Protein 2WVI (pdb70)

B-factor: mean 37.09, std 14.45, range [13.91, 78.43]

Foldseek 3Di:
DPCVVVVLPPPPPDDDCLLVSLLVVLVVQCVVPVPHCNLVSLVVSCVVCPPVPVCLQPVSNVVSLLVNLVVDPCNLVSLVVSVVSSRNLLALVSLLSNLVVCVVVVNLVVSLVSLVSNQVSCRPPNVVSVVSSVVSVVVVVVVVVVVVVVVVVVVVVVPD

Radius of gyration: 20.35 Å; Cα contacts (8 Å, |Δi|>4): 127; chains: 1; bounding box: 57×59×37 Å

InterPro domains:
  IPR011009 Protein kinase-like domain superfamily [SSF56112] (791-984)
  IPR013212 Mad3/Bub1 homology region 1 [PF08311] (57-179)
  IPR013212 Mad3/Bub1 homology region 1 [PS51489] (62-226)
  IPR013212 Mad3/Bub1 homology region 1 [SM00777] (55-179)
  IPR015661 Mitotic spindle checkpoint protein Bub1/Mad3 [PTHR14030] (21-1036)

Organism: Homo sapiens (NCBI:txid9606)

Structure (mmCIF, N/CA/C/O backbone):
data_2WVI
#
_entry.id   2WVI
#
_cell.length_a   62.796
_cell.length_b   62.796
_cell.length_c   90.450
_cell.angle_alpha   90.00
_cell.angle_beta   90.00
_cell.angle_gamma   120.00
#
_symmetry.space_group_name_H-M   'P 32 2 1'
#
loop_
_entity.id
_entity.type
_entity.pdbx_description
1 polymer 'MITOTIC CHECKPOINT SERINE/THREONINE-PROTEIN KINASE BUB1 BETA'
2 non-polymer 'PRASEODYMIUM ION'
3 non-polymer 'ACETATE ION'
4 non-polymer 1,2-ETHANEDIOL
5 water water
#
loop_
_atom_site.group_PDB
_atom_site.id
_atom_site.type_symbol
_atom_site.label_atom_id
_atom_site.label_alt_id
_atom_site.label_comp_id
_atom_site.label_asym_id
_atom_site.label_entity_id
_atom_site.label_seq_id
_atom_site.pdbx_PDB_ins_code
_atom_site.Cartn_x
_atom_site.Cartn_y
_atom_site.Cartn_z
_atom_site.occupancy
_atom_site.B_iso_or_equiv
_atom_site.auth_seq_id
_atom_site.auth_comp_id
_atom_site.auth_asym_id
_atom_site.auth_atom_id
_atom_site.pdbx_PDB_model_num
ATOM 1 N N . GLN A 1 1 ? 66.065 2.896 81.279 1.00 76.86 57 GLN A N 1
ATOM 2 C CA . GLN A 1 1 ? 65.155 4.067 81.452 1.00 77.08 57 GLN A CA 1
ATOM 3 C C . GLN A 1 1 ? 64.866 4.410 82.916 1.00 77.01 57 GLN A C 1
ATOM 4 O O . GLN A 1 1 ? 65.772 4.684 83.710 1.00 76.98 57 GLN A O 1
ATOM 10 N N . GLN A 1 2 ? 63.575 4.441 83.230 1.00 77.02 58 GLN A N 1
ATOM 11 C CA .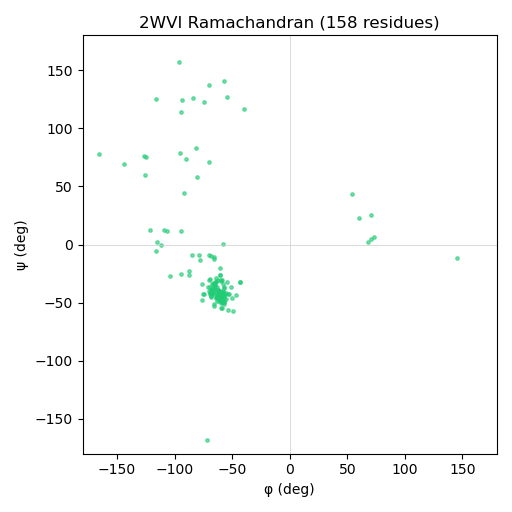 GLN A 1 2 ? 63.075 4.485 84.591 1.00 76.75 58 GLN A CA 1
ATOM 12 C C . GLN A 1 2 ? 61.795 3.642 84.571 1.00 76.37 58 GLN A C 1
ATOM 13 O O . GLN A 1 2 ? 60.662 4.140 84.660 1.00 76.08 58 GLN A O 1
ATOM 19 N N . LYS A 1 3 ? 61.987 2.341 84.404 1.00 75.60 59 LYS A N 1
ATOM 20 C CA . LYS A 1 3 ? 60.899 1.429 84.633 1.00 74.84 59 LYS A CA 1
ATOM 21 C C . LYS A 1 3 ? 60.805 1.203 86.141 1.00 74.24 59 LYS A C 1
ATOM 22 O O . LYS A 1 3 ? 60.934 0.083 86.633 1.00 74.30 59 LYS A O 1
ATOM 28 N N . ARG A 1 4 ? 60.622 2.311 86.868 1.00 73.15 60 ARG A N 1
ATOM 29 C CA . ARG A 1 4 ? 60.150 2.290 88.248 1.00 71.72 60 ARG A CA 1
ATOM 30 C C . ARG A 1 4 ? 58.779 1.639 88.187 1.00 70.61 60 ARG A C 1
ATOM 31 O O . ARG A 1 4 ? 58.260 1.156 89.190 1.00 70.54 60 ARG A O 1
ATOM 39 N N . ALA A 1 5 ? 58.198 1.653 86.988 1.00 69.18 61 ALA A N 1
ATOM 40 C CA . ALA A 1 5 ? 57.025 0.865 86.673 1.00 68.20 61 ALA A CA 1
ATOM 41 C C . ALA A 1 5 ? 57.233 -0.566 87.172 1.00 67.47 61 ALA A C 1
ATOM 42 O O . ALA A 1 5 ? 56.333 -1.135 87.768 1.00 67.12 61 ALA A O 1
ATOM 44 N N . PHE A 1 6 ? 58.432 -1.122 86.952 1.00 66.84 62 PHE A N 1
ATOM 45 C CA . PHE A 1 6 ? 58.817 -2.449 87.484 1.00 65.96 62 PHE A CA 1
ATOM 46 C C . PHE A 1 6 ? 58.784 -2.490 89.020 1.00 64.69 62 PHE A C 1
ATOM 47 O O . PHE A 1 6 ? 58.244 -3.429 89.596 1.00 64.33 62 PHE A O 1
ATOM 55 N N . GLU A 1 7 ? 59.382 -1.490 89.670 1.00 63.46 63 GLU A N 1
ATOM 56 C CA . GLU A 1 7 ? 59.421 -1.432 91.138 1.00 62.84 63 GLU A CA 1
ATOM 57 C C . GLU A 1 7 ? 58.022 -1.500 91.741 1.00 61.23 63 GLU A C 1
ATOM 58 O O . GLU A 1 7 ? 57.809 -2.193 92.729 1.00 61.36 63 GLU A O 1
ATOM 64 N N . TYR A 1 8 ? 57.072 -0.786 91.141 1.00 59.44 64 TYR A N 1
ATOM 65 C CA . TYR A 1 8 ? 55.695 -0.768 91.628 1.00 57.76 64 TYR A CA 1
ATOM 66 C C . TYR A 1 8 ? 55.002 -2.059 91.279 1.00 56.60 64 TYR A C 1
ATOM 67 O O . TYR A 1 8 ? 54.269 -2.636 92.089 1.00 56.80 64 TYR A O 1
ATOM 76 N N . GLU A 1 9 ? 55.239 -2.506 90.055 1.00 54.93 65 GLU A N 1
ATOM 77 C CA . GLU A 1 9 ? 54.583 -3.677 89.515 1.00 53.53 65 GLU A CA 1
ATOM 78 C C . GLU A 1 9 ? 54.859 -4.958 90.301 1.00 52.88 65 GLU A C 1
ATOM 79 O O . GLU A 1 9 ? 54.062 -5.887 90.269 1.00 52.89 65 GLU A O 1
ATOM 85 N N . ILE A 1 10 ? 55.990 -5.015 90.993 1.00 52.71 66 ILE A N 1
ATOM 86 C CA . ILE A 1 10 ? 56.380 -6.246 91.705 1.00 52.22 66 ILE A CA 1
ATOM 87 C C . ILE A 1 10 ? 55.463 -6.514 92.920 1.00 51.86 66 ILE A C 1
ATOM 88 O O . ILE A 1 10 ? 55.878 -6.371 94.077 1.00 50.66 66 ILE A O 1
ATOM 93 N N . ARG A 1 11 ? 54.207 -6.905 92.638 1.00 51.55 67 ARG A N 1
ATOM 94 C CA . ARG A 1 11 ? 53.251 -7.103 93.738 1.00 50.48 67 ARG A CA 1
ATOM 95 C C . ARG A 1 11 ? 53.112 -8.435 94.394 1.00 49.65 67 ARG A C 1
ATOM 96 O O . ARG A 1 11 ? 52.167 -9.214 94.207 1.00 48.41 67 ARG A O 1
ATOM 104 N N . PHE A 1 12 ? 54.157 -8.661 95.169 1.00 49.06 68 PHE A N 1
ATOM 105 C CA . PHE A 1 12 ? 54.206 -9.619 96.236 1.00 48.40 68 PHE A CA 1
ATOM 106 C C . PHE A 1 12 ? 53.778 -8.802 97.451 1.00 46.51 68 PHE A C 1
ATOM 107 O O . PHE A 1 12 ? 54.420 -8.867 98.506 1.00 45.94 68 PHE A O 1
ATOM 115 N N . TYR A 1 13 ? 52.728 -7.987 97.274 1.00 44.96 69 TYR A N 1
ATOM 116 C CA . TYR A 1 13 ? 52.273 -7.098 98.350 1.00 42.53 69 TYR A CA 1
ATOM 117 C C . TYR A 1 13 ? 51.579 -7.988 99.321 1.00 41.10 69 TYR A C 1
ATOM 118 O O . TYR A 1 13 ? 50.652 -8.714 98.975 1.00 41.26 69 TYR A O 1
ATOM 127 N N . THR A 1 14 ? 52.070 -7.949 100.539 1.00 40.37 70 THR A N 1
ATOM 128 C CA . THR A 1 14 ? 51.600 -8.843 101.578 1.00 40.26 70 THR A CA 1
ATOM 129 C C . THR A 1 14 ? 50.924 -8.063 102.741 1.00 40.36 70 THR A C 1
ATOM 130 O O . THR A 1 14 ? 50.358 -8.681 103.658 1.00 40.41 70 THR A O 1
ATOM 134 N N . GLY A 1 15 ? 50.978 -6.726 102.689 1.00 38.68 71 GLY A N 1
ATOM 135 C CA . GLY A 1 15 ? 50.426 -5.871 103.750 1.00 37.95 71 GLY A CA 1
ATOM 136 C C . GLY A 1 15 ? 48.910 -5.851 103.765 1.00 37.55 7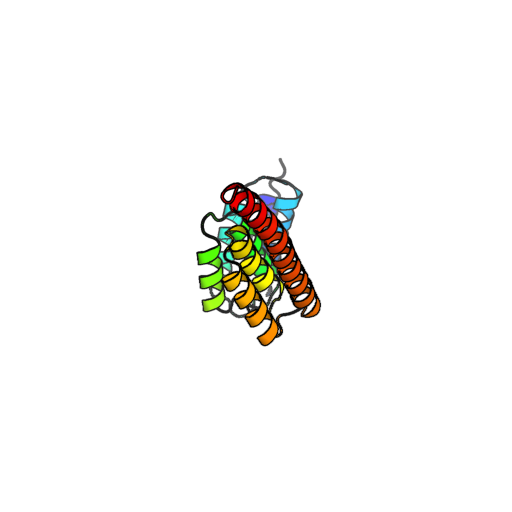1 GLY A C 1
ATOM 137 O O . GLY A 1 15 ? 48.268 -6.656 103.086 1.00 37.66 71 GLY A O 1
ATOM 138 N N . ASN A 1 16 ? 48.341 -4.918 104.533 1.00 37.68 72 ASN A N 1
ATOM 139 C CA . ASN A 1 16 ? 46.898 -4.846 104.769 1.00 38.09 72 ASN A CA 1
ATOM 140 C C . ASN A 1 16 ? 46.217 -3.632 104.141 1.00 37.67 72 ASN A C 1
ATOM 141 O O . ASN A 1 16 ? 44.987 -3.467 104.264 1.00 37.83 72 ASN A O 1
ATOM 146 N N . ASP A 1 17 ? 47.014 -2.800 103.468 1.00 36.77 73 ASP A N 1
ATOM 147 C CA . ASP A 1 17 ? 46.490 -1.638 102.759 1.00 36.09 73 ASP A CA 1
ATOM 148 C C . ASP A 1 17 ? 46.959 -1.633 101.288 1.00 35.80 73 ASP A C 1
ATOM 149 O O . ASP A 1 17 ? 47.859 -0.857 100.946 1.00 34.99 73 ASP A O 1
ATOM 154 N N . PRO A 1 18 ? 46.338 -2.497 100.439 1.00 36.49 74 PRO A N 1
ATOM 155 C CA . PRO A 1 18 ? 46.608 -2.63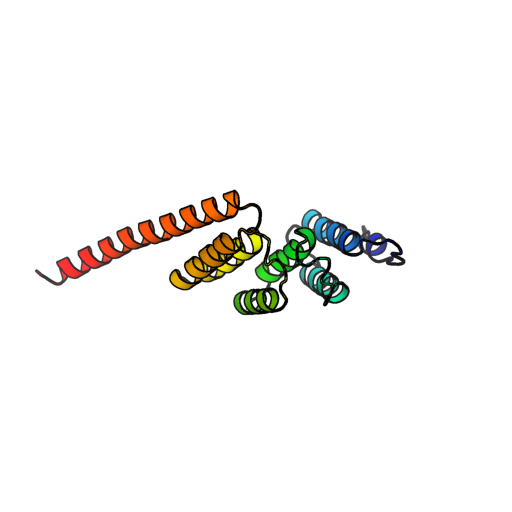5 98.991 1.00 37.14 74 PRO A CA 1
ATOM 156 C C . PRO A 1 18 ? 46.434 -1.320 98.233 1.00 38.11 74 PRO A C 1
ATOM 157 O O . PRO A 1 18 ? 47.304 -0.970 97.416 1.00 38.05 74 PRO A O 1
ATOM 161 N N . LEU A 1 19 ? 45.338 -0.597 98.515 1.00 38.40 75 LEU A N 1
ATOM 162 C CA . LEU A 1 19 ? 45.147 0.782 98.001 1.00 38.58 75 LEU A CA 1
ATOM 163 C C . LEU A 1 19 ? 46.381 1.653 98.092 1.00 38.57 75 LEU A C 1
ATOM 164 O O . LEU A 1 19 ? 46.573 2.548 97.280 1.00 39.62 75 LEU A O 1
ATOM 169 N N . ASP A 1 20 ? 47.201 1.435 99.098 1.00 38.90 76 ASP A N 1
ATOM 170 C CA . ASP A 1 20 ? 48.403 2.221 99.280 1.00 39.50 76 ASP A CA 1
ATOM 171 C C . ASP A 1 20 ? 49.381 2.154 98.092 1.00 40.14 76 ASP A C 1
ATOM 172 O O . ASP A 1 20 ? 49.983 3.170 97.736 1.00 40.02 76 ASP A O 1
ATOM 177 N N . VAL A 1 21 ? 49.563 0.955 97.528 1.00 40.14 77 VAL A N 1
ATOM 178 C CA . VAL A 1 21 ? 50.543 0.736 96.442 1.00 40.32 77 VAL A CA 1
ATOM 179 C C . VAL A 1 21 ? 50.083 1.518 95.229 1.00 40.33 77 VAL A C 1
ATOM 180 O O . VAL A 1 21 ? 50.822 2.323 94.662 1.00 40.34 77 VAL A O 1
ATOM 184 N N . TRP A 1 22 ? 48.837 1.264 94.866 1.00 40.81 78 TRP A N 1
ATOM 185 C CA . TRP A 1 22 ? 48.177 1.901 93.755 1.00 41.68 78 TRP A CA 1
ATOM 186 C C . TRP A 1 22 ? 48.167 3.427 93.878 1.00 42.51 78 TRP A C 1
ATOM 187 O O . TRP A 1 22 ? 48.444 4.129 92.913 1.00 41.75 78 TRP A O 1
ATOM 198 N N . ASP A 1 23 ? 47.865 3.925 95.072 1.00 42.63 79 ASP A N 1
ATOM 199 C CA . ASP A 1 23 ? 47.845 5.356 95.308 1.00 43.64 79 ASP A CA 1
ATOM 200 C C . ASP A 1 23 ? 49.180 5.964 94.977 1.00 44.34 79 ASP A C 1
ATOM 201 O O . ASP A 1 23 ? 49.244 6.982 94.293 1.00 44.86 79 ASP A O 1
ATOM 206 N N . ARG A 1 24 ? 50.245 5.333 95.469 1.00 45.12 80 ARG A N 1
ATOM 207 C CA . ARG A 1 24 ? 51.604 5.771 95.214 1.00 46.19 80 ARG A CA 1
ATOM 208 C C . ARG A 1 24 ? 51.998 5.641 93.736 1.00 45.94 80 ARG A C 1
ATOM 209 O O . ARG A 1 24 ? 52.747 6.455 93.217 1.00 45.80 80 ARG A O 1
ATOM 217 N N . TYR A 1 25 ? 51.467 4.621 93.076 1.00 46.55 81 TYR A N 1
ATOM 218 C CA . TYR A 1 25 ? 51.804 4.309 91.686 1.00 47.08 81 TYR A CA 1
ATOM 219 C C . TYR A 1 25 ? 51.076 5.313 90.772 1.00 47.88 81 TYR A C 1
ATOM 220 O O . TYR A 1 25 ? 51.703 5.919 89.899 1.00 47.47 81 TYR A O 1
ATOM 229 N N . ILE A 1 26 ? 49.776 5.509 91.013 1.00 48.35 82 ILE A N 1
ATOM 230 C CA . ILE A 1 26 ? 48.960 6.504 90.307 1.00 49.11 82 ILE A CA 1
ATOM 231 C C . ILE A 1 26 ? 49.559 7.905 90.456 1.00 50.09 82 ILE A C 1
ATOM 232 O O . ILE A 1 26 ? 49.786 8.612 89.469 1.00 49.97 82 ILE A O 1
ATOM 237 N N . SER A 1 27 ? 49.835 8.275 91.703 1.00 51.23 83 SER A N 1
ATOM 238 C CA . SER A 1 27 ? 50.483 9.531 92.043 1.00 52.25 83 SER A CA 1
ATOM 239 C C . SER A 1 27 ? 51.829 9.719 91.351 1.00 53.28 83 SER A C 1
ATOM 240 O O . SER A 1 27 ? 52.146 10.818 90.882 1.00 53.56 83 SER A O 1
ATOM 243 N N . TRP A 1 28 ? 52.622 8.653 91.305 1.00 54.16 84 TRP A N 1
ATOM 244 C CA . TRP A 1 28 ? 53.902 8.670 90.605 1.00 54.89 84 TRP A CA 1
ATOM 245 C C . TRP A 1 28 ? 53.696 8.954 89.127 1.00 55.63 84 TRP A C 1
ATOM 246 O O . TRP A 1 28 ? 54.457 9.694 88.526 1.00 55.68 84 TRP A O 1
ATOM 257 N N . THR A 1 29 ? 52.657 8.367 88.553 1.00 57.13 85 THR A N 1
ATOM 258 C CA . THR A 1 29 ? 52.404 8.484 87.128 1.00 58.70 85 THR A CA 1
ATOM 259 C C . THR A 1 29 ? 52.056 9.930 86.748 1.00 59.90 85 THR A C 1
ATOM 260 O O . THR A 1 29 ? 52.669 10.489 85.845 1.00 59.86 85 THR A O 1
ATOM 264 N N . GLU A 1 30 ? 51.100 10.528 87.456 1.00 61.04 86 GLU A N 1
ATOM 265 C CA . GLU A 1 30 ? 50.690 11.907 87.187 1.00 62.68 86 GLU A CA 1
ATOM 266 C C . GLU A 1 30 ? 51.752 12.933 87.590 1.00 63.57 86 GLU A C 1
ATOM 267 O O . GLU A 1 30 ? 51.610 14.118 87.297 1.00 63.65 86 GLU A O 1
ATOM 273 N N . GLN A 1 31 ? 52.795 12.476 88.280 1.00 64.91 87 GLN A N 1
ATOM 274 C CA . GLN A 1 31 ? 53.895 13.336 88.716 1.00 66.08 87 GLN A CA 1
ATOM 275 C C . GLN A 1 31 ? 55.042 13.284 87.692 1.00 66.73 87 GLN A C 1
ATOM 276 O O . GLN A 1 31 ? 55.827 14.230 87.569 1.00 66.63 87 GLN A O 1
ATOM 282 N N . ASN A 1 32 ? 55.113 12.173 86.956 1.00 67.69 88 ASN A N 1
ATOM 283 C CA . ASN A 1 32 ? 56.128 11.946 85.918 1.00 68.41 88 ASN A CA 1
ATOM 284 C C . ASN A 1 32 ? 55.594 12.115 84.492 1.00 68.96 88 ASN A C 1
ATOM 285 O O . ASN A 1 32 ? 56.353 12.437 83.578 1.00 69.06 88 ASN A O 1
ATOM 290 N N . TYR A 1 33 ? 54.294 11.889 84.311 1.00 69.58 89 TYR A N 1
ATOM 291 C CA . TYR A 1 33 ? 53.636 12.110 83.026 1.00 70.23 89 TYR A CA 1
ATOM 292 C C . TYR A 1 33 ? 52.445 13.052 83.200 1.00 70.69 89 TYR A C 1
ATOM 293 O O . TYR A 1 33 ? 51.295 12.591 83.174 1.00 70.39 89 TYR A O 1
ATOM 302 N N . PRO A 1 34 ? 52.709 14.371 83.367 1.00 71.42 90 PRO A N 1
ATOM 303 C CA . PRO A 1 34 ? 51.629 15.349 83.551 1.00 72.04 90 PRO A CA 1
ATOM 304 C C . PRO A 1 34 ? 50.594 15.397 82.410 1.00 72.67 90 PRO A C 1
ATOM 305 O O . PRO A 1 34 ? 49.666 16.208 82.469 1.00 72.68 90 PRO A O 1
ATOM 309 N N . GLN A 1 35 ? 50.769 14.547 81.391 1.00 73.21 91 GLN A N 1
ATOM 310 C CA . GLN A 1 35 ? 49.669 14.115 80.509 1.00 73.82 91 GLN A CA 1
ATOM 311 C C . GLN A 1 35 ? 50.057 12.888 79.665 1.00 73.59 91 GLN A C 1
ATOM 312 O O . GLN A 1 35 ? 49.195 12.190 79.117 1.00 73.38 91 GLN A O 1
ATOM 318 N N . SER A 1 40 ? 50.861 7.947 79.028 1.00 59.53 96 SER A N 1
ATOM 319 C CA . SER A 1 40 ? 51.226 7.842 80.448 1.00 59.48 96 SER A CA 1
ATOM 320 C C . SER A 1 40 ? 50.800 6.515 81.085 1.00 59.14 96 SER A C 1
ATOM 321 O O . SER A 1 40 ? 51.228 6.184 82.203 1.00 59.33 96 SER A O 1
ATOM 324 N N . ASN A 1 41 ? 49.966 5.760 80.361 1.00 58.70 97 ASN A N 1
ATOM 325 C CA . ASN A 1 41 ? 49.418 4.492 80.835 1.00 57.73 97 ASN A CA 1
ATOM 326 C C . ASN A 1 41 ? 48.447 4.755 81.987 1.00 56.81 97 ASN A C 1
ATOM 327 O O . ASN A 1 41 ? 47.880 3.826 82.561 1.00 56.58 97 ASN A O 1
ATOM 332 N N . MET A 1 42 ? 48.257 6.037 82.303 1.00 55.54 98 MET A N 1
ATOM 333 C CA . MET A 1 42 ? 47.400 6.468 83.412 1.00 53.92 98 MET A CA 1
ATOM 334 C C . MET A 1 42 ? 46.024 5.820 83.407 1.00 53.00 98 MET A C 1
ATOM 335 O O . MET A 1 42 ? 45.654 5.160 84.374 1.00 52.67 98 MET A O 1
ATOM 340 N N . SER A 1 43 ? 45.282 5.989 82.319 1.00 52.09 99 SER A N 1
ATOM 341 C CA . SER A 1 43 ? 43.935 5.443 82.235 1.00 51.31 99 SER A CA 1
ATOM 342 C C . SER A 1 43 ? 43.862 3.918 82.409 1.00 50.73 99 SER A C 1
ATOM 343 O O . SER A 1 43 ? 42.870 3.408 82.919 1.00 51.05 99 SER A O 1
ATOM 346 N N . THR A 1 44 ? 44.896 3.184 82.008 1.00 49.80 100 THR A N 1
ATOM 347 C CA . THR A 1 44 ? 44.877 1.745 82.287 1.00 48.73 100 THR A CA 1
ATOM 348 C C . THR A 1 44 ? 45.445 1.346 83.667 1.00 47.79 100 THR A C 1
ATOM 349 O O . THR A 1 44 ? 45.087 0.297 84.203 1.00 47.91 100 THR A O 1
ATOM 353 N N . LEU A 1 45 ? 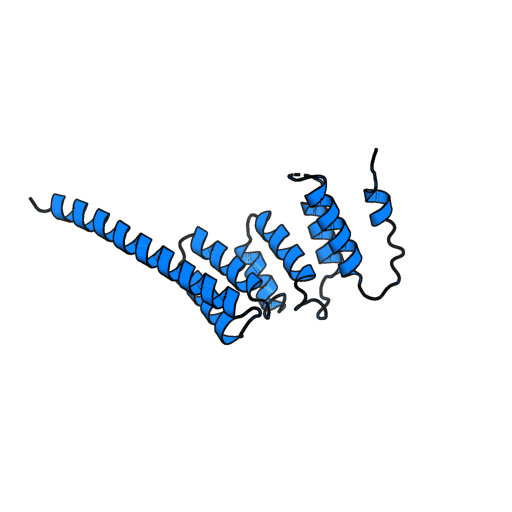46.286 2.183 84.263 1.00 46.52 101 LEU A N 1
ATOM 354 C CA . LEU A 1 45 ? 46.619 2.001 85.678 1.00 45.86 101 LEU A CA 1
ATOM 355 C C . LEU A 1 45 ? 45.371 2.174 86.541 1.00 44.90 101 LEU A C 1
ATOM 356 O O . LEU A 1 45 ? 45.099 1.361 87.427 1.00 44.60 101 LEU A O 1
ATOM 361 N N . LEU A 1 46 ? 44.611 3.229 86.264 1.00 44.06 102 LEU A N 1
ATOM 362 C CA . LEU A 1 46 ? 43.414 3.530 87.044 1.00 43.33 102 LEU A CA 1
ATOM 363 C C . LEU A 1 46 ? 42.403 2.411 86.940 1.00 43.97 102 LEU A C 1
ATOM 364 O O . LEU A 1 46 ? 41.844 1.969 87.954 1.00 43.93 102 LEU A O 1
ATOM 369 N N . GLU A 1 47 ? 42.187 1.916 85.726 1.00 44.50 103 GLU A N 1
ATOM 370 C CA . GLU A 1 47 ? 41.272 0.794 85.541 1.00 45.49 103 GLU A CA 1
ATOM 371 C C . GLU A 1 47 ? 41.752 -0.452 86.280 1.00 44.02 103 GLU A C 1
ATOM 372 O O . GLU A 1 47 ? 40.961 -1.155 86.886 1.00 43.68 103 GLU A O 1
ATOM 378 N N . ARG A 1 48 ? 43.057 -0.696 86.270 1.00 43.42 104 ARG A N 1
ATOM 379 C CA . ARG A 1 48 ? 43.616 -1.805 87.042 1.00 43.30 104 ARG A CA 1
ATOM 380 C C . ARG A 1 48 ? 43.451 -1.659 88.579 1.00 43.57 104 ARG A C 1
ATOM 381 O O . ARG A 1 48 ? 43.085 -2.620 89.260 1.00 43.48 104 ARG A O 1
ATOM 389 N N . ALA A 1 49 ? 43.727 -0.470 89.111 1.00 43.75 105 ALA A N 1
ATOM 390 C CA . ALA A 1 49 ? 43.620 -0.217 90.558 1.00 43.83 105 ALA A CA 1
ATOM 391 C C . ALA A 1 49 ? 42.211 -0.530 91.027 1.00 44.60 105 ALA A C 1
ATOM 392 O O . ALA A 1 49 ? 41.986 -1.265 92.002 1.00 44.58 105 ALA A O 1
ATOM 394 N N . VAL A 1 50 ? 41.263 0.023 90.296 1.00 44.49 106 VAL A N 1
ATOM 395 C CA . VAL A 1 50 ? 39.871 -0.057 90.641 1.00 45.56 106 VAL A CA 1
ATOM 396 C C . VAL A 1 50 ? 39.349 -1.493 90.589 1.00 46.56 106 VAL A C 1
ATOM 397 O O . VAL A 1 50 ? 38.553 -1.918 91.446 1.00 47.00 106 VAL A O 1
ATOM 401 N N . GLU A 1 51 ? 39.805 -2.237 89.585 1.00 47.29 107 GLU A N 1
ATOM 402 C CA 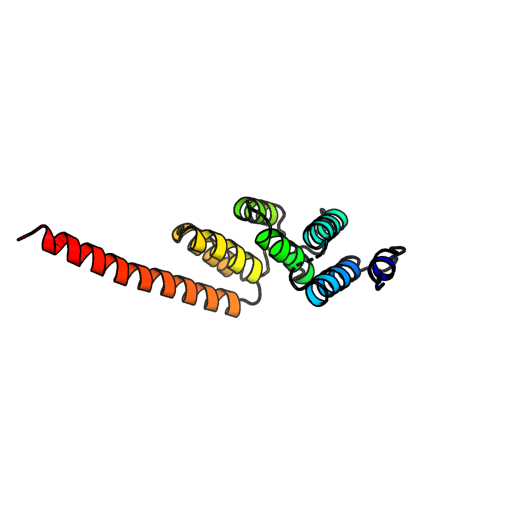. GLU A 1 51 ? 39.425 -3.629 89.417 1.00 48.38 107 GLU A CA 1
ATOM 403 C C . GLU A 1 51 ? 40.079 -4.470 90.490 1.00 47.60 107 GLU A C 1
ATOM 404 O O . GLU A 1 51 ? 39.464 -5.407 90.985 1.00 47.81 107 GLU A O 1
ATOM 410 N N . ALA A 1 52 ? 41.317 -4.136 90.858 1.00 47.38 108 ALA A N 1
ATOM 411 C CA . ALA A 1 52 ? 42.045 -4.885 91.897 1.00 47.51 108 ALA A CA 1
ATOM 412 C C . ALA A 1 52 ? 41.322 -4.732 93.222 1.00 48.30 108 ALA A C 1
ATOM 413 O O . ALA A 1 52 ? 41.387 -5.614 94.086 1.00 48.47 108 ALA A O 1
ATOM 415 N N . LEU A 1 53 ? 40.638 -3.589 93.348 1.00 48.50 109 LEU A N 1
ATOM 416 C CA . LEU A 1 53 ? 39.911 -3.166 94.544 1.00 48.63 109 LEU A CA 1
ATOM 417 C C . LEU A 1 53 ? 38.386 -3.270 94.393 1.00 48.85 109 LEU A C 1
ATOM 418 O O . LEU A 1 53 ? 37.632 -2.795 95.239 1.00 49.08 109 LEU A O 1
ATOM 423 N N . GLN A 1 54 ? 37.944 -3.935 93.327 1.00 49.76 110 GLN A N 1
ATOM 424 C CA . GLN A 1 54 ? 36.522 -4.180 93.061 1.00 49.88 110 GLN A CA 1
ATOM 425 C C . GLN A 1 54 ? 35.765 -4.858 94.213 1.00 49.55 110 GLN A C 1
ATOM 426 O O . GLN A 1 54 ? 36.180 -5.910 94.714 1.00 49.45 110 GLN A O 1
ATOM 432 N N . GLY A 1 55 ? 34.650 -4.244 94.617 1.00 48.70 111 GLY A N 1
ATOM 433 C CA . GLY A 1 55 ? 33.809 -4.791 95.678 1.00 47.81 111 GLY A CA 1
ATOM 434 C C . GLY A 1 55 ? 34.360 -4.679 97.092 1.00 46.95 111 GLY A C 1
ATOM 435 O O . GLY A 1 55 ? 33.767 -5.214 98.037 1.00 46.22 111 GLY A O 1
ATOM 436 N N . GLU A 1 56 ? 35.481 -3.986 97.257 1.00 46.41 112 GLU A N 1
ATOM 437 C CA . GLU A 1 56 ? 36.055 -3.837 98.613 1.00 46.67 112 GLU A CA 1
ATOM 438 C C . GLU A 1 56 ? 35.416 -2.720 99.485 1.00 45.83 112 GLU A C 1
ATOM 439 O O . GLU A 1 56 ? 35.939 -1.598 99.558 1.00 45.61 112 GLU A O 1
ATOM 445 N N . LYS A 1 57 ? 34.288 -3.056 100.128 1.00 44.82 113 LYS A N 1
ATOM 446 C CA . LYS A 1 57 ? 33.507 -2.145 101.011 1.00 44.31 113 LYS A CA 1
ATOM 447 C C . LYS A 1 57 ? 34.317 -1.277 101.984 1.00 42.69 113 LYS A C 1
ATOM 448 O O . LYS A 1 57 ? 33.945 -0.145 102.309 1.00 42.64 113 LYS A O 1
ATOM 454 N N . ARG A 1 58 ? 35.438 -1.802 102.439 1.00 41.02 114 ARG A N 1
ATOM 455 C CA . ARG A 1 58 ? 36.241 -1.127 103.436 1.00 38.72 114 ARG A CA 1
ATOM 456 C C . ARG A 1 58 ? 36.876 0.188 102.986 1.00 38.39 114 ARG A C 1
ATOM 457 O O . ARG A 1 58 ? 37.427 0.938 103.801 1.00 37.82 114 ARG A O 1
ATOM 465 N N . TYR A 1 59 ? 36.838 0.448 101.677 1.00 36.12 115 TYR A N 1
ATOM 466 C CA . TYR A 1 59 ? 37.575 1.584 101.077 1.00 34.47 115 TYR A CA 1
ATOM 467 C C . TYR A 1 59 ? 36.568 2.558 100.506 1.00 32.74 115 TYR A C 1
ATOM 468 O O . TYR A 1 59 ? 36.933 3.588 99.945 1.00 33.18 115 TYR A O 1
ATOM 477 N N . TYR A 1 60 ? 35.298 2.240 100.681 1.00 32.08 116 TYR A N 1
ATOM 478 C CA . TYR A 1 60 ? 34.202 3.012 100.114 1.00 31.25 116 TYR A CA 1
ATOM 479 C C . TYR A 1 60 ? 34.088 4.407 100.701 1.00 31.77 116 TYR A C 1
ATOM 480 O O . TYR A 1 60 ? 33.347 5.239 100.180 1.00 31.95 116 TYR A O 1
ATOM 489 N N . SER A 1 61 ? 34.831 4.672 101.777 1.00 30.37 117 SER A N 1
ATOM 490 C CA . SER A 1 61 ? 34.815 5.973 102.403 1.00 30.51 117 SER A CA 1
ATOM 491 C C . SER A 1 61 ? 36.207 6.542 102.398 1.00 28.70 117 SER A C 1
ATOM 492 O O . SER A 1 61 ? 36.491 7.519 103.094 1.00 28.72 117 SER A O 1
ATOM 495 N N . ASP A 1 62 ? 37.100 5.931 101.631 1.00 27.60 118 ASP A N 1
ATOM 496 C CA . ASP A 1 62 ? 38.499 6.358 101.644 1.00 27.26 118 ASP A CA 1
ATOM 497 C C . ASP A 1 62 ? 38.729 7.380 100.531 1.00 27.66 118 ASP A C 1
ATOM 498 O O . ASP A 1 62 ? 38.409 7.072 99.359 1.00 27.25 118 ASP A O 1
ATOM 503 N N . PRO A 1 63 ? 39.239 8.580 100.877 1.00 27.84 119 PRO A N 1
ATOM 504 C CA . PRO A 1 63 ? 39.460 9.572 99.812 1.00 28.47 119 PRO A CA 1
ATOM 505 C C . PRO A 1 63 ? 40.432 9.109 98.713 1.00 29.17 119 PRO A C 1
ATOM 506 O O . PRO A 1 63 ? 40.287 9.546 97.581 1.00 28.74 119 PRO A O 1
ATOM 510 N N . ARG A 1 64 ? 41.429 8.268 99.054 1.00 28.96 120 ARG A N 1
ATOM 511 C CA . ARG A 1 64 ? 42.371 7.686 98.065 1.00 29.43 120 ARG A CA 1
ATOM 512 C C . ARG A 1 64 ? 41.660 6.767 97.071 1.00 30.03 120 ARG A C 1
ATOM 513 O O . ARG A 1 64 ? 42.088 6.650 95.908 1.00 31.41 120 ARG A O 1
ATOM 521 N N . PHE A 1 65 ? 40.603 6.104 97.516 1.00 29.83 121 PHE A N 1
ATOM 522 C CA . PHE A 1 65 ? 39.796 5.262 96.649 1.00 30.27 121 PHE A CA 1
ATOM 523 C C . PHE A 1 65 ? 38.908 6.143 95.761 1.00 29.98 121 PHE A C 1
ATOM 524 O O . PHE A 1 65 ? 38.747 5.895 94.550 1.00 29.91 121 PHE A O 1
ATOM 532 N N . LEU A 1 66 ? 38.324 7.168 96.366 1.00 29.26 122 LEU A N 1
ATOM 533 C CA . LEU A 1 66 ? 37.497 8.107 95.601 1.00 29.63 122 LEU A CA 1
ATOM 534 C C . LEU A 1 66 ? 38.338 8.818 94.540 1.00 29.90 122 LEU A C 1
ATOM 535 O O . LEU A 1 66 ? 37.890 8.963 93.408 1.00 30.73 122 LEU A O 1
ATOM 540 N N . ASN A 1 67 ? 39.533 9.242 94.902 1.00 30.19 123 ASN A N 1
ATOM 541 C CA . ASN A 1 67 ? 40.462 9.848 93.973 1.00 32.74 123 ASN A CA 1
ATOM 542 C C . ASN A 1 67 ? 40.731 9.056 92.676 1.00 33.49 123 ASN A C 1
ATOM 543 O O . ASN A 1 67 ? 40.906 9.663 91.613 1.00 33.69 123 ASN A O 1
ATOM 548 N N . LEU A 1 68 ? 40.770 7.726 92.756 1.00 32.95 124 LEU A N 1
ATOM 549 C CA . LEU A 1 68 ? 40.903 6.890 91.552 1.00 33.18 124 LEU A CA 1
ATOM 550 C C . LEU A 1 68 ? 39.743 7.135 90.609 1.00 32.73 124 LEU A C 1
ATOM 551 O O . LEU A 1 68 ? 39.931 7.314 89.387 1.00 33.32 124 LEU A O 1
ATOM 556 N N . TRP A 1 69 ? 38.540 7.118 91.174 1.00 31.37 125 TRP A N 1
ATOM 557 C CA . TRP A 1 69 ? 37.310 7.319 90.444 1.00 30.49 125 TRP A CA 1
ATOM 558 C C . TRP A 1 69 ? 37.132 8.755 89.927 1.00 30.11 125 TRP A C 1
ATOM 559 O O . TRP A 1 69 ? 36.549 8.949 88.854 1.00 29.36 125 TRP A O 1
ATOM 570 N N . LEU A 1 70 ? 37.563 9.754 90.698 1.00 28.18 126 LEU A N 1
ATOM 571 C CA . LEU A 1 70 ? 37.549 11.123 90.186 1.00 28.72 126 LEU A CA 1
ATOM 572 C C . LEU A 1 70 ? 38.491 11.243 88.973 1.00 29.30 126 LEU A C 1
ATOM 573 O O . LEU A 1 70 ? 38.114 11.844 87.948 1.00 29.35 126 LEU A O 1
ATOM 578 N N . LYS A 1 71 ? 39.694 10.663 89.061 1.00 29.54 127 LYS A N 1
ATOM 579 C CA . LYS A 1 71 ? 40.616 10.687 87.901 1.00 30.28 127 LYS A CA 1
ATOM 580 C C . LYS A 1 71 ? 40.074 9.983 86.658 1.00 30.74 127 LYS A C 1
ATOM 581 O O . LYS A 1 71 ? 40.261 10.503 85.538 1.00 30.93 127 LYS A O 1
ATOM 587 N N . LEU A 1 72 ? 39.412 8.828 86.850 1.00 30.88 128 LEU A N 1
ATOM 588 C CA . LEU A 1 72 ? 38.686 8.088 85.780 1.00 31.51 128 LEU A CA 1
ATOM 589 C C . LEU A 1 72 ? 37.525 8.872 85.209 1.00 31.19 128 LEU A C 1
ATOM 590 O O . LEU A 1 72 ? 37.324 8.910 83.990 1.00 31.33 128 LEU A O 1
ATOM 595 N N . GLY A 1 73 ? 36.743 9.477 86.092 1.00 29.88 129 GLY A N 1
ATOM 596 C CA . GLY A 1 73 ? 35.628 10.325 85.695 1.00 30.23 129 GLY A CA 1
ATOM 597 C C . GLY A 1 73 ? 36.051 11.474 84.806 1.00 30.37 129 GLY A C 1
ATOM 598 O O . GLY A 1 73 ? 35.327 11.848 83.890 1.00 30.03 129 GLY A O 1
ATOM 599 N N . ARG A 1 74 ? 37.213 12.043 85.081 1.00 30.57 130 ARG A N 1
ATOM 600 C CA . ARG A 1 74 ? 37.782 13.091 84.222 1.00 32.82 130 ARG A CA 1
ATOM 601 C C . ARG A 1 74 ? 38.144 12.587 82.788 1.00 33.17 130 ARG A C 1
ATOM 602 O O . ARG A 1 74 ? 38.031 13.333 81.828 1.00 33.55 130 ARG A O 1
ATOM 610 N N . LEU A 1 75 ? 38.565 11.328 82.678 1.00 32.67 131 LEU A N 1
ATOM 611 C CA . LEU A 1 75 ? 38.946 10.726 81.417 1.00 34.00 131 LEU A CA 1
ATOM 612 C C . LEU A 1 75 ? 37.758 10.098 80.685 1.00 34.03 131 LEU A C 1
ATOM 613 O O . LEU A 1 75 ? 37.757 9.990 79.458 1.00 34.34 131 LEU A O 1
ATOM 618 N N . CYS A 1 76 ? 36.748 9.695 81.449 1.00 32.73 132 CYS A N 1
ATOM 619 C CA . CYS A 1 76 ? 35.584 8.969 80.967 1.00 30.35 132 CYS A CA 1
ATOM 620 C C . CYS A 1 76 ? 34.658 9.852 80.107 1.00 28.74 132 CYS A C 1
ATOM 621 O O . CYS A 1 76 ? 34.374 10.977 80.481 1.00 27.88 132 CYS A O 1
ATOM 624 N N . ASN A 1 77 ? 34.151 9.332 78.985 1.00 27.38 133 ASN A N 1
ATOM 625 C CA . ASN A 1 77 ? 33.180 10.095 78.166 1.00 26.65 133 ASN A CA 1
ATOM 626 C C . ASN A 1 77 ? 31.761 9.936 78.657 1.00 24.42 133 ASN A C 1
ATOM 627 O O . ASN A 1 77 ? 30.866 10.647 78.209 1.00 24.21 133 ASN A O 1
ATOM 632 N N . GLU A 1 78 ? 31.551 9.009 79.619 1.00 24.26 134 GLU A N 1
ATOM 633 C CA . GLU A 1 78 ? 30.263 8.928 80.284 1.00 23.10 134 GLU A CA 1
ATOM 634 C C . GLU A 1 78 ? 30.343 9.000 81.829 1.00 23.14 134 GLU A C 1
ATOM 635 O O . GLU A 1 78 ? 29.891 8.068 82.472 1.00 22.67 134 GLU A O 1
ATOM 641 N N . PRO A 1 79 ? 30.887 10.117 82.398 1.00 23.31 135 PRO A N 1
ATOM 642 C CA . PRO A 1 79 ? 30.993 10.261 83.877 1.00 23.17 135 PRO A CA 1
ATOM 643 C C . PRO A 1 79 ? 29.643 10.232 84.628 1.00 23.92 135 PRO A C 1
ATOM 644 O O . PRO A 1 79 ? 29.603 9.811 85.787 1.00 23.29 135 PRO A O 1
ATOM 648 N N . LEU A 1 80 ? 28.540 10.609 84.002 1.00 23.20 136 LEU A N 1
ATOM 649 C CA . LEU A 1 80 ? 27.270 10.657 84.722 1.00 24.67 136 LEU A CA 1
ATOM 650 C C . LEU A 1 80 ? 26.819 9.245 85.087 1.00 25.45 136 LEU A C 1
ATOM 651 O O . LEU A 1 80 ? 26.337 8.940 86.220 1.00 24.88 136 LEU A O 1
ATOM 656 N N . ASP A 1 81 ? 26.982 8.360 84.116 1.00 24.96 137 ASP A N 1
ATOM 657 C CA . ASP A 1 81 ? 26.711 6.971 84.374 1.00 25.73 137 ASP A CA 1
ATOM 658 C C . ASP A 1 81 ? 27.681 6.376 85.419 1.00 26.21 137 ASP A C 1
ATOM 659 O O . ASP A 1 81 ? 27.281 5.539 86.223 1.00 28.01 137 ASP A O 1
ATOM 664 N N . MET A 1 82 ? 28.945 6.804 85.385 1.00 25.88 138 MET A N 1
ATOM 665 C CA . MET A 1 82 ? 29.953 6.390 86.335 1.00 26.79 138 MET A CA 1
ATOM 666 C C . MET A 1 82 ? 29.511 6.785 87.752 1.00 27.10 138 MET A C 1
ATOM 667 O O . MET A 1 82 ? 29.425 5.902 88.643 1.00 26.54 138 MET A O 1
ATOM 672 N N . TYR A 1 83 ? 29.206 8.071 87.965 1.00 26.83 139 TYR A N 1
ATOM 673 C CA . TYR A 1 83 ? 28.721 8.500 89.322 1.00 27.68 139 TYR A CA 1
ATOM 674 C C . TYR A 1 83 ? 27.450 7.781 89.815 1.00 28.76 139 TYR A C 1
ATOM 675 O O . TYR A 1 8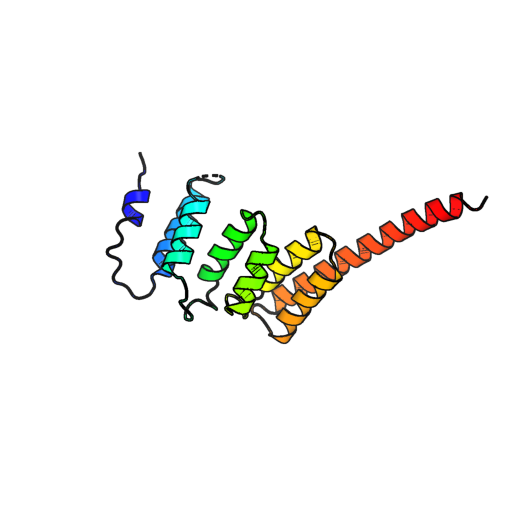3 ? 27.365 7.421 90.992 1.00 27.94 139 TYR A O 1
ATOM 684 N N . SER A 1 84 ? 26.474 7.569 88.933 1.00 29.32 140 SER A N 1
ATOM 685 C CA . SER A 1 84 ? 25.240 6.808 89.266 1.00 30.98 140 SER A CA 1
ATOM 686 C C . SER A 1 84 ? 25.551 5.415 89.809 1.00 31.04 140 SER A C 1
ATOM 687 O O . SER A 1 84 ? 24.995 5.003 90.828 1.00 31.43 140 SER A O 1
ATOM 690 N N . TYR A 1 85 ? 26.446 4.716 89.123 1.00 31.44 141 TYR A N 1
ATOM 691 C CA . TYR A 1 85 ? 26.977 3.428 89.533 1.00 32.01 141 TYR A CA 1
ATOM 692 C C . TYR A 1 85 ? 27.686 3.450 90.900 1.00 31.71 141 TYR A C 1
ATOM 693 O O . TYR A 1 85 ? 27.355 2.650 91.782 1.00 31.40 141 TYR A O 1
ATOM 702 N N . LEU A 1 86 ? 28.670 4.337 91.054 1.00 30.60 142 LEU A N 1
ATOM 703 C CA . LEU A 1 86 ? 29.366 4.523 92.329 1.00 30.71 142 LEU A CA 1
ATOM 704 C C . LEU A 1 86 ? 28.398 4.792 93.487 1.00 31.02 142 LEU A C 1
ATOM 705 O O . LEU A 1 86 ? 28.557 4.241 94.581 1.00 30.89 142 LEU A O 1
ATOM 710 N N . HIS A 1 87 ? 27.403 5.634 93.233 1.00 31.37 143 HIS A N 1
ATOM 711 C CA . HIS A 1 87 ? 26.371 5.933 94.202 1.00 33.28 143 HIS A CA 1
ATOM 712 C C . HIS A 1 87 ? 25.552 4.707 94.593 1.00 34.74 143 HIS A C 1
ATOM 713 O O . HIS A 1 87 ? 25.181 4.554 95.764 1.00 34.96 143 HIS A O 1
ATOM 720 N N . ASN A 1 88 ? 25.241 3.846 93.624 1.00 34.59 144 ASN A N 1
ATOM 721 C CA . ASN A 1 88 ? 24.544 2.605 93.946 1.00 35.46 144 ASN A CA 1
ATOM 722 C C . ASN A 1 88 ? 25.356 1.583 94.687 1.00 34.52 144 ASN A C 1
ATOM 723 O O . ASN A 1 88 ? 24.795 0.800 95.413 1.00 35.75 144 ASN A O 1
ATOM 728 N N . GLN A 1 89 ? 26.658 1.560 94.463 1.00 33.40 145 GLN A N 1
ATOM 729 C CA . GLN A 1 89 ? 27.565 0.705 95.210 1.00 33.31 145 GLN A CA 1
ATOM 730 C C . GLN A 1 89 ? 27.897 1.290 96.595 1.00 32.13 145 GLN A C 1
ATOM 731 O O . GLN A 1 89 ? 28.565 0.657 97.390 1.00 32.33 145 GLN A O 1
ATOM 737 N N . GLY A 1 90 ? 27.487 2.522 96.853 1.00 31.15 146 GLY A N 1
ATOM 738 C CA . GLY A 1 90 ? 27.892 3.231 98.095 1.00 30.00 146 GLY A CA 1
ATOM 739 C C . GLY A 1 90 ? 29.354 3.633 98.119 1.00 29.19 146 GLY A C 1
ATOM 740 O O . GLY A 1 90 ? 29.936 3.832 99.186 1.00 29.19 146 GLY A O 1
ATOM 741 N N . ILE A 1 91 ? 29.963 3.799 96.945 1.00 28.37 147 ILE A N 1
ATOM 742 C CA . ILE A 1 91 ? 31.343 4.278 96.871 1.00 27.19 147 ILE A CA 1
ATOM 743 C C . ILE A 1 91 ? 31.400 5.789 96.933 1.00 27.65 147 ILE A C 1
ATOM 744 O O . ILE A 1 91 ? 30.724 6.478 96.127 1.00 27.41 147 ILE A O 1
ATOM 749 N N . GLY A 1 92 ? 32.200 6.305 97.876 1.00 26.47 148 GLY A N 1
ATOM 750 C CA . GLY A 1 92 ? 32.391 7.751 98.051 1.00 26.18 148 GLY A CA 1
ATOM 751 C C . GLY A 1 92 ? 31.200 8.513 98.615 1.00 26.54 148 GLY A C 1
ATOM 752 O O . GLY A 1 92 ? 31.235 9.740 98.726 1.00 26.42 148 GLY A O 1
ATOM 753 N N . VAL A 1 93 ? 30.140 7.818 98.994 1.00 25.55 149 VAL A N 1
ATOM 754 C CA . VAL A 1 93 ? 28.900 8.481 99.374 1.00 25.99 149 VAL A CA 1
ATOM 755 C C . VAL A 1 93 ? 28.935 9.312 100.698 1.00 25.15 149 VAL A C 1
ATOM 756 O O . VAL A 1 93 ? 28.009 10.090 100.982 1.00 26.32 149 VAL A O 1
ATOM 760 N N . SER A 1 94 ? 30.018 9.178 101.456 1.00 25.61 150 SER A N 1
ATOM 761 C CA . SER A 1 94 ? 30.183 9.924 102.711 1.00 25.72 150 SER A CA 1
ATOM 762 C C . SER A 1 94 ? 31.259 10.999 102.548 1.00 24.56 150 SER A C 1
ATOM 763 O O . SER A 1 94 ? 31.676 11.651 103.522 1.00 23.86 150 SER A O 1
ATOM 766 N N . LEU A 1 95 ? 31.647 11.244 101.279 1.00 23.31 151 LEU A N 1
ATOM 767 C CA . LEU A 1 95 ? 32.692 12.204 100.953 1.00 22.30 151 LEU A CA 1
ATOM 768 C C . LEU A 1 95 ? 32.140 13.363 100.132 1.00 22.17 151 LEU A C 1
ATOM 769 O O . LEU A 1 95 ? 31.490 13.133 99.128 1.00 22.54 151 LEU A O 1
ATOM 774 N N . ALA A 1 96 ? 32.349 14.597 100.611 1.00 21.07 152 ALA A N 1
ATOM 775 C CA . ALA A 1 96 ? 31.876 15.817 99.947 1.00 20.85 152 ALA A CA 1
ATOM 776 C C . ALA A 1 96 ? 32.312 15.897 98.490 1.00 20.58 152 ALA A C 1
ATOM 777 O O . ALA A 1 96 ? 31.540 16.321 97.664 1.00 21.10 152 ALA A O 1
ATOM 779 N N . GLN A 1 97 ? 33.562 15.549 98.213 1.00 20.93 153 GLN A N 1
ATOM 780 C CA . GLN A 1 97 ? 34.117 15.707 96.851 1.00 21.15 153 GLN A CA 1
ATOM 781 C C . GLN A 1 97 ? 33.366 14.853 95.856 1.00 21.52 153 GLN A C 1
ATOM 782 O O . GLN A 1 97 ? 33.233 15.247 94.692 1.00 20.51 153 GLN A O 1
ATOM 788 N N . PHE A 1 98 ? 32.831 13.707 96.294 1.00 21.01 154 PHE A N 1
ATOM 789 C CA . PHE A 1 98 ? 32.053 12.819 95.409 1.00 21.11 154 PHE A CA 1
ATOM 790 C C . PHE A 1 98 ? 30.825 13.566 94.856 1.00 21.84 154 PHE A C 1
ATOM 791 O O . PHE A 1 98 ? 30.610 13.626 93.650 1.00 22.69 154 PHE A O 1
ATOM 799 N N . TYR A 1 99 ? 30.093 14.254 95.735 1.00 21.08 155 TYR A N 1
ATOM 800 C CA . TYR A 1 99 ? 28.973 15.057 95.355 1.00 20.07 155 TYR A CA 1
ATOM 801 C C . TYR A 1 99 ? 29.370 16.314 94.579 1.00 19.95 155 TYR A C 1
ATOM 802 O O . TYR A 1 99 ? 28.636 16.745 93.685 1.00 20.90 155 TYR A O 1
ATOM 811 N N . ILE A 1 100 ? 30.448 16.960 94.978 1.00 20.71 156 ILE A N 1
ATOM 812 C CA . ILE A 1 100 ? 30.889 18.212 94.287 1.00 20.88 156 ILE A CA 1
ATOM 813 C C . ILE A 1 100 ? 31.148 17.860 92.807 1.00 21.34 156 ILE A C 1
ATOM 814 O O . ILE A 1 100 ? 30.621 18.510 91.886 1.00 21.38 156 ILE A O 1
ATOM 819 N N . SER A 1 101 ? 31.921 16.794 92.631 1.00 20.83 157 SER A N 1
ATOM 820 C CA . SER A 1 101 ? 32.354 16.300 91.315 1.00 21.29 157 SER A CA 1
ATOM 821 C C . SER A 1 101 ? 31.192 15.849 90.451 1.00 21.08 157 SER A C 1
ATOM 822 O O . SER A 1 101 ? 31.101 16.218 89.289 1.00 20.58 157 SER A O 1
ATOM 825 N N . TRP A 1 102 ? 30.309 15.044 91.004 1.00 20.55 158 TRP A N 1
ATOM 826 C CA . TRP A 1 102 ? 29.094 14.658 90.328 1.00 20.61 158 TRP A CA 1
ATOM 827 C C . TRP A 1 102 ? 28.198 15.823 89.938 1.00 20.85 158 TRP A C 1
ATOM 828 O O . TRP A 1 102 ? 27.792 15.945 88.788 1.00 19.30 158 TRP A O 1
ATOM 839 N N . ALA A 1 103 ? 27.938 16.754 90.864 1.00 18.89 159 ALA A N 1
ATOM 840 C CA . ALA A 1 103 ? 27.161 17.933 90.548 1.00 20.30 159 ALA A CA 1
ATOM 841 C C . ALA A 1 103 ? 27.797 18.815 89.452 1.00 20.31 159 ALA A C 1
ATOM 842 O O . ALA A 1 103 ? 27.078 19.346 88.636 1.00 21.33 159 ALA A O 1
ATOM 844 N N . GLU A 1 104 ? 29.114 18.989 89.478 1.00 20.31 160 GLU A N 1
ATOM 845 C CA . GLU A 1 104 ? 29.836 19.774 88.446 1.00 22.92 160 GLU A CA 1
ATOM 846 C C . GLU A 1 104 ? 29.617 19.214 87.050 1.00 21.65 160 GLU A C 1
ATOM 847 O O . GLU A 1 104 ? 29.539 19.963 86.093 1.00 19.51 160 GLU A O 1
ATOM 853 N N . GLU A 1 105 ? 29.481 17.895 86.943 1.00 21.13 161 GLU A N 1
ATOM 854 C CA . GLU A 1 105 ? 29.265 17.284 85.600 1.00 22.18 161 GLU A CA 1
ATOM 855 C C . GLU A 1 105 ? 27.876 17.723 85.092 1.00 22.20 161 GLU A C 1
ATOM 856 O O . GLU A 1 105 ? 27.695 18.067 83.927 1.00 21.55 161 GLU A O 1
ATOM 862 N N . TYR A 1 106 ? 26.879 17.714 85.978 1.00 23.36 162 TYR A N 1
ATOM 863 C CA . TYR A 1 106 ? 25.566 18.203 85.603 1.00 23.04 162 TYR A CA 1
ATOM 864 C C . TYR A 1 106 ? 25.503 19.696 85.367 1.00 23.37 162 TYR A C 1
ATOM 865 O O . TYR A 1 106 ? 24.792 20.165 84.448 1.00 22.87 162 TYR A O 1
ATOM 874 N N . GLU A 1 107 ? 26.205 20.470 86.191 1.00 22.70 163 GLU A N 1
ATOM 875 C CA . GLU A 1 107 ? 26.306 21.898 85.927 1.00 22.78 163 GLU A CA 1
ATOM 876 C C . GLU A 1 107 ? 26.931 22.192 84.559 1.00 22.61 163 GLU A C 1
ATOM 877 O O . GLU A 1 107 ? 26.494 23.111 83.860 1.00 22.50 163 GLU A O 1
ATOM 883 N N . ALA A 1 108 ? 27.977 21.443 84.202 1.00 23.12 164 ALA A N 1
ATOM 884 C CA . ALA A 1 108 ? 28.648 21.626 82.888 1.00 23.99 164 ALA A CA 1
ATOM 885 C C . ALA A 1 108 ? 27.669 21.397 81.746 1.00 24.51 164 ALA A C 1
ATOM 886 O O . ALA A 1 108 ? 27.830 21.983 80.684 1.00 24.87 164 ALA A O 1
ATOM 888 N N . ARG A 1 109 ? 26.682 20.530 81.959 1.00 24.47 165 ARG A N 1
ATOM 889 C CA . ARG A 1 109 ? 25.682 20.193 80.937 1.00 24.70 165 ARG A CA 1
ATOM 890 C C . ARG A 1 109 ? 24.428 21.035 81.076 1.00 26.48 165 ARG A C 1
ATOM 891 O O . ARG A 1 109 ? 23.389 20.758 80.444 1.00 28.15 165 ARG A O 1
ATOM 899 N N . GLU A 1 110 ? 24.518 22.083 81.906 1.00 26.84 166 GLU A N 1
ATOM 900 C CA . GLU A 1 110 ? 23.414 23.000 82.209 1.00 27.49 166 GLU A CA 1
ATOM 901 C C . GLU A 1 110 ? 22.177 22.389 82.838 1.00 27.79 166 GLU A C 1
ATOM 902 O O . GLU A 1 110 ? 21.095 22.965 82.746 1.00 27.85 166 GLU A O 1
ATOM 908 N N . ASN A 1 111 ? 22.323 21.227 83.479 1.00 27.44 167 ASN A N 1
ATOM 909 C CA . ASN A 1 111 ? 21.211 20.669 84.227 1.00 27.68 167 ASN A CA 1
ATOM 910 C C . ASN A 1 111 ? 21.340 21.083 85.710 1.00 27.14 167 ASN A C 1
ATOM 911 O O . ASN A 1 111 ? 21.820 20.322 86.549 1.00 26.97 167 ASN A O 1
ATOM 916 N N . PHE A 1 112 ? 20.953 22.311 85.966 1.00 27.66 168 PHE A N 1
ATOM 917 C CA . PHE A 1 112 ? 21.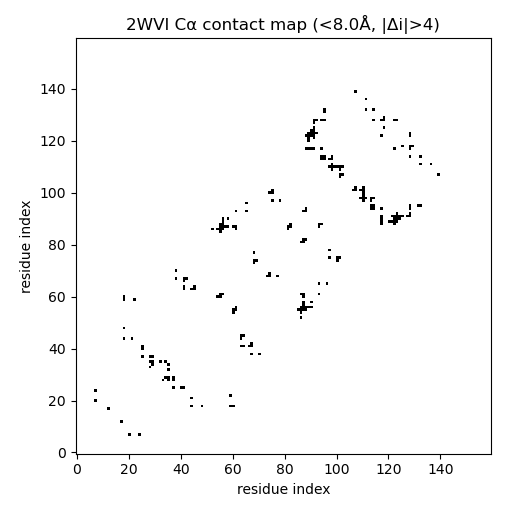162 22.955 87.254 1.00 27.44 168 PHE A CA 1
ATOM 918 C C . PHE A 1 112 ? 20.323 22.376 88.340 1.00 27.89 168 PHE A C 1
ATOM 919 O O . PHE A 1 112 ? 20.774 22.314 89.467 1.00 27.77 168 PHE A O 1
ATOM 927 N N . ARG A 1 113 ? 19.153 21.860 87.994 1.00 28.20 169 ARG A N 1
ATOM 928 C CA . ARG A 1 113 ? 18.271 21.307 89.010 1.00 28.90 169 ARG A CA 1
ATOM 929 C C . ARG A 1 113 ? 18.750 19.951 89.482 1.00 27.95 169 ARG A C 1
ATOM 930 O O . ARG A 1 113 ? 18.656 19.658 90.667 1.00 26.30 169 ARG A O 1
ATOM 938 N N . LYS A 1 114 ? 19.355 19.169 88.577 1.00 26.11 170 LYS A N 1
ATOM 939 C CA . LYS A 1 114 ? 20.041 17.933 88.973 1.00 26.42 170 LYS A CA 1
ATOM 940 C C . LYS A 1 114 ? 21.310 18.166 89.804 1.00 23.88 170 LYS A C 1
ATOM 941 O O . LYS A 1 114 ? 21.548 17.454 90.792 1.00 24.78 170 LYS A O 1
ATOM 947 N N . ALA A 1 115 ? 22.095 19.168 89.430 1.00 22.03 171 ALA A N 1
ATOM 948 C CA . ALA A 1 115 ? 23.325 19.489 90.142 1.00 22.26 171 ALA A CA 1
ATOM 949 C C . ALA A 1 115 ? 22.926 19.895 91.578 1.00 21.81 171 ALA A C 1
ATOM 950 O O . ALA A 1 115 ? 23.545 19.459 92.576 1.00 20.60 171 ALA A O 1
ATOM 952 N N . ASP A 1 116 ? 21.886 20.703 91.659 1.00 21.96 172 ASP A N 1
ATOM 953 C CA . ASP A 1 116 ? 21.429 21.174 92.969 1.00 24.47 172 ASP A CA 1
ATOM 954 C C . ASP A 1 116 ? 20.970 20.036 93.855 1.00 24.14 172 ASP A C 1
ATOM 955 O O . ASP A 1 116 ? 21.309 20.016 95.049 1.00 23.91 172 ASP A O 1
ATOM 960 N N . ALA A 1 117 ? 20.185 19.110 93.292 1.00 24.17 173 ALA A N 1
ATOM 961 C CA . ALA A 1 117 ? 19.751 17.904 93.987 1.00 23.82 173 ALA A CA 1
ATOM 962 C C . ALA A 1 117 ? 20.906 17.062 94.497 1.00 24.58 173 ALA A C 1
ATOM 963 O O . ALA A 1 117 ? 20.817 16.446 95.570 1.00 24.73 173 ALA A O 1
ATOM 965 N N . ILE A 1 118 ? 21.985 17.014 93.734 1.00 22.28 174 ILE A N 1
ATOM 966 C CA . ILE A 1 118 ? 23.170 16.285 94.143 1.00 22.25 174 ILE A CA 1
ATOM 967 C C . ILE A 1 118 ? 23.856 16.951 95.339 1.00 20.91 174 ILE A C 1
ATOM 968 O O . ILE A 1 118 ? 24.253 16.258 96.291 1.00 20.68 174 ILE A O 1
ATOM 973 N N . PHE A 1 119 ? 24.000 18.273 95.284 1.00 21.49 175 PHE A N 1
ATOM 974 C CA . PHE A 1 119 ? 24.522 19.002 96.433 1.00 21.98 175 PHE A CA 1
ATOM 975 C C . PHE A 1 119 ? 23.660 18.735 97.656 1.00 22.93 175 PHE A C 1
ATOM 976 O O . PHE A 1 119 ? 24.173 18.419 98.721 1.00 22.94 175 PHE A O 1
ATOM 984 N N . GLN A 1 120 ? 22.361 18.870 97.490 1.00 23.96 176 GLN A N 1
ATOM 985 C CA . GLN A 1 120 ? 21.440 18.782 98.627 1.00 26.95 176 GLN A CA 1
ATOM 986 C C . GLN A 1 120 ? 21.447 17.380 99.263 1.00 27.08 176 GLN A C 1
ATOM 987 O O . GLN A 1 120 ? 21.380 17.222 100.494 1.00 27.75 176 GLN A O 1
ATOM 993 N N . GLU A 1 121 ? 21.607 16.355 98.435 1.00 25.97 177 GLU A N 1
ATOM 994 C CA . GLU A 1 121 ? 21.723 15.003 98.953 1.00 26.29 177 GLU A CA 1
ATOM 995 C C . GLU A 1 121 ? 23.018 14.827 99.759 1.00 25.28 177 GLU A C 1
ATOM 996 O O . GLU A 1 121 ? 23.009 14.233 100.836 1.00 25.82 177 GLU A O 1
ATOM 1002 N N . GLY A 1 122 ? 24.116 15.368 99.237 1.00 23.86 178 GLY A N 1
ATOM 1003 C CA . GLY A 1 122 ? 25.399 15.310 99.897 1.00 23.16 178 GLY A CA 1
ATOM 1004 C C . GLY A 1 122 ? 25.315 16.034 101.226 1.00 24.24 178 GLY A C 1
ATOM 1005 O O . GLY A 1 122 ? 25.816 15.547 102.218 1.00 24.00 178 GLY A O 1
ATOM 1006 N N . ILE A 1 123 ? 24.684 17.198 101.234 1.00 24.81 179 ILE A N 1
ATOM 1007 C CA . ILE A 1 123 ? 24.531 17.961 102.489 1.00 26.76 179 ILE A CA 1
ATOM 1008 C C . ILE A 1 123 ? 23.680 17.182 103.544 1.00 27.42 179 ILE A C 1
ATOM 1009 O O . ILE A 1 123 ? 24.080 17.074 104.722 1.00 27.10 179 ILE A O 1
ATOM 1014 N N . GLN A 1 124 ? 22.571 16.579 103.111 1.00 27.62 180 GLN A N 1
ATOM 1015 C CA . GLN A 1 124 ? 21.661 15.825 103.993 1.00 29.72 180 GLN A CA 1
ATOM 1016 C C . GLN A 1 124 ? 22.374 14.598 104.574 1.00 28.92 180 GLN A C 1
ATOM 1017 O O . GLN A 1 124 ? 22.135 14.179 105.738 1.00 28.93 180 GLN A O 1
ATOM 1023 N N . GLN A 1 125 ? 23.292 14.047 103.792 1.00 26.80 181 GLN A N 1
ATOM 1024 C CA . GLN A 1 125 ? 24.161 12.956 104.231 1.00 26.67 181 GLN A CA 1
ATOM 1025 C C . GLN A 1 125 ? 25.311 13.417 105.118 1.00 24.67 181 GLN A C 1
ATOM 1026 O O . GLN A 1 125 ? 26.005 12.587 105.722 1.00 24.76 181 GLN A O 1
ATOM 1032 N N . LYS A 1 126 ? 25.524 14.738 105.141 1.00 25.49 182 LYS A N 1
ATOM 1033 C CA . LYS A 1 126 ? 26.614 15.430 105.824 1.00 24.46 182 LYS A CA 1
ATOM 1034 C C . LYS A 1 126 ? 27.948 14.873 105.416 1.00 25.13 182 LYS A C 1
ATOM 1035 O O . LYS A 1 126 ? 28.827 14.658 106.238 1.00 24.26 182 LYS A O 1
ATOM 1041 N N . ALA A 1 127 ? 28.100 14.648 104.106 1.00 24.90 183 ALA A N 1
ATOM 1042 C CA . ALA A 1 127 ? 29.348 14.169 103.517 1.00 24.96 183 ALA A CA 1
ATOM 1043 C C . ALA A 1 127 ? 30.531 15.107 103.843 1.00 24.60 183 ALA A C 1
ATOM 1044 O O . ALA A 1 127 ? 30.377 16.317 103.887 1.00 24.93 183 ALA A O 1
ATOM 1046 N N . GLU A 1 128 ? 31.690 14.517 104.111 1.00 24.92 184 GLU A N 1
ATOM 1047 C CA . GLU A 1 128 ? 32.825 15.203 104.717 1.00 25.88 184 GLU A CA 1
ATOM 1048 C C . GLU A 1 128 ? 33.795 15.682 103.669 1.00 24.75 184 GLU A C 1
ATOM 1049 O O . GLU A 1 128 ? 34.090 14.905 102.753 1.00 23.61 184 GLU A O 1
ATOM 1055 N N . PRO A 1 129 ? 34.583 16.698 104.042 1.00 25.28 185 PRO A N 1
ATOM 1056 C CA . PRO A 1 129 ? 34.238 17.970 104.735 1.00 24.01 185 PRO A CA 1
ATOM 1057 C C . PRO A 1 129 ? 32.978 18.728 104.381 1.00 22.75 185 PRO A C 1
ATOM 1058 O O . PRO A 1 129 ? 32.812 19.221 103.256 1.00 22.16 185 PRO A O 1
ATOM 1062 N N . LEU A 1 130 ? 32.075 18.837 105.358 1.00 22.02 186 LEU A N 1
ATOM 1063 C CA . LEU A 1 130 ? 30.795 19.432 105.081 1.00 20.79 186 LEU A CA 1
ATOM 1064 C C . LEU A 1 130 ? 30.942 20.909 104.659 1.00 21.95 186 LEU A C 1
ATOM 1065 O O . LEU A 1 130 ? 30.171 21.418 103.817 1.00 21.83 186 LEU A O 1
ATOM 1070 N N . GLU A 1 131 ? 31.895 21.625 105.267 1.00 22.83 187 GLU A N 1
ATOM 1071 C CA . GLU A 1 131 ? 31.999 23.051 104.957 1.00 22.08 187 GLU A CA 1
ATOM 1072 C C . GLU A 1 131 ? 32.462 23.272 103.514 1.00 21.87 187 GLU A C 1
ATOM 1073 O O . GLU A 1 131 ? 32.032 24.199 102.871 1.00 21.44 187 GLU A O 1
ATOM 1079 N N . ARG A 1 132 ? 33.314 22.401 103.013 1.00 23.30 188 ARG A N 1
ATOM 1080 C CA . ARG A 1 132 ? 33.684 22.445 101.572 1.00 23.21 188 ARG A CA 1
ATOM 1081 C C . ARG A 1 132 ? 32.417 22.217 100.696 1.00 22.10 188 ARG A C 1
ATOM 1082 O O . ARG A 1 132 ? 32.181 22.926 99.730 1.00 23.08 188 ARG A O 1
ATOM 1090 N N . LEU A 1 133 ? 31.608 21.233 101.033 1.00 22.00 189 LEU A N 1
ATOM 1091 C CA . LEU A 1 133 ? 30.369 20.946 100.297 1.00 20.96 189 LEU A CA 1
ATOM 1092 C C . LEU A 1 133 ? 29.426 22.130 100.328 1.00 21.63 189 LEU A C 1
ATOM 1093 O O . LEU A 1 133 ? 28.862 22.499 99.305 1.00 19.23 189 LEU A O 1
ATOM 1098 N N . GLN A 1 134 ? 29.268 22.766 101.494 1.00 20.60 190 GLN A N 1
ATOM 1099 C CA . GLN A 1 134 ? 28.334 23.906 101.594 1.00 19.97 190 GLN A CA 1
ATOM 1100 C C . GLN A 1 134 ? 28.882 25.094 100.813 1.00 20.00 190 GLN A C 1
ATOM 1101 O O . GLN A 1 134 ? 28.170 25.724 100.082 1.00 18.87 190 GLN A O 1
ATOM 1107 N N . SER A 1 135 ? 30.180 25.339 100.920 1.00 20.45 191 SER A N 1
ATOM 1108 C CA . SER A 1 135 ? 30.784 26.444 100.217 1.00 22.07 191 SER A CA 1
ATOM 1109 C C . SER A 1 135 ? 30.595 26.291 98.702 1.00 21.68 191 SER A C 1
ATOM 1110 O O . SER A 1 135 ? 30.273 27.259 98.012 1.00 21.50 191 SER A O 1
ATOM 1113 N N . GLN A 1 136 ? 30.853 25.084 98.212 1.00 21.65 192 GLN A N 1
ATOM 1114 C CA . GLN A 1 136 ? 30.769 24.799 96.775 1.00 21.90 192 GLN A CA 1
ATOM 1115 C C . GLN A 1 136 ? 29.309 24.893 96.299 1.00 21.80 192 GLN A C 1
ATOM 1116 O O . GLN A 1 136 ? 29.013 25.413 95.185 1.00 21.45 192 GLN A O 1
ATOM 1122 N N . HIS A 1 137 ? 28.388 24.425 97.149 1.00 20.39 193 HIS A N 1
ATOM 1123 C CA . HIS A 1 137 ? 26.987 24.548 96.876 1.00 20.27 193 HIS A CA 1
ATOM 1124 C C . HIS A 1 137 ? 26.584 26.013 96.721 1.00 20.59 193 HIS A C 1
ATOM 1125 O O . HIS A 1 137 ? 25.892 26.391 95.761 1.00 20.60 193 HIS A O 1
ATOM 1132 N N . ARG A 1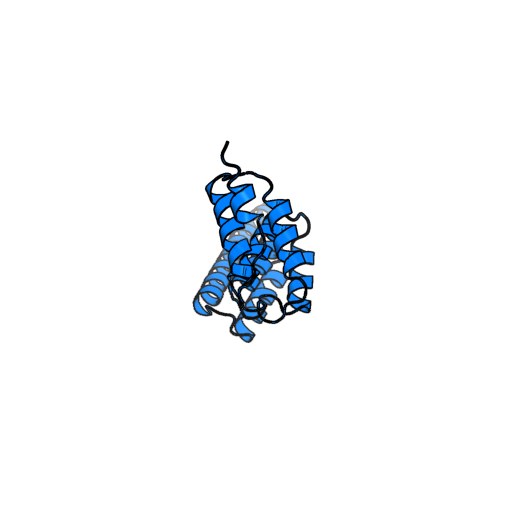 138 ? 27.040 26.864 97.633 1.00 19.29 194 ARG A N 1
ATOM 1133 C CA . ARG A 1 138 ? 26.689 28.284 97.521 1.00 19.37 194 ARG A CA 1
ATOM 1134 C C . ARG A 1 138 ? 27.349 28.909 96.266 1.00 19.12 194 ARG A C 1
ATOM 1135 O O . ARG A 1 138 ? 26.744 29.743 95.593 1.00 19.90 194 ARG A O 1
ATOM 1143 N N . GLN A 1 139 ? 28.571 28.509 95.949 1.00 19.16 195 GLN A N 1
ATOM 1144 C CA . GLN A 1 139 ? 29.229 29.060 94.768 1.00 20.58 195 GLN A CA 1
ATOM 1145 C C . GLN A 1 139 ? 28.493 28.677 93.507 1.00 21.09 195 GLN A C 1
ATOM 1146 O O . GLN A 1 139 ? 28.364 29.513 92.613 1.00 21.55 195 GLN A O 1
ATOM 1152 N N . PHE A 1 140 ? 28.036 27.433 93.459 1.00 19.87 196 PHE A N 1
ATOM 1153 C CA . PHE A 1 140 ? 27.226 26.870 92.351 1.00 20.18 196 PHE A CA 1
ATOM 1154 C C . PHE A 1 140 ? 25.939 27.667 92.182 1.00 21.06 196 PHE A C 1
ATOM 1155 O O . PHE A 1 140 ? 25.594 28.082 91.079 1.00 19.92 196 PHE A O 1
ATOM 1163 N N . GLN A 1 141 ? 25.232 27.877 93.278 1.00 20.61 197 GLN A N 1
ATOM 1164 C CA . GLN A 1 141 ? 24.000 28.643 93.234 1.00 20.29 197 GLN A CA 1
ATOM 1165 C C . GLN A 1 141 ? 24.201 30.069 92.732 1.00 21.53 197 GLN A C 1
ATOM 1166 O O . GLN A 1 141 ? 23.359 30.609 91.970 1.00 19.89 197 GLN A O 1
ATOM 1172 N N . ALA A 1 142 ? 25.266 30.697 93.212 1.00 21.22 198 ALA A N 1
ATOM 1173 C CA . ALA A 1 142 ? 25.629 32.045 92.789 1.00 22.51 198 ALA A CA 1
ATOM 1174 C C . ALA A 1 142 ? 25.929 32.058 91.283 1.00 23.20 198 ALA A C 1
ATOM 1175 O O . ALA A 1 142 ? 25.393 32.928 90.588 1.00 24.48 198 ALA A O 1
ATOM 1177 N N . ARG A 1 143 ? 26.752 31.122 90.793 1.00 22.97 199 ARG A N 1
ATOM 1178 C CA . ARG A 1 143 ? 26.965 31.022 89.332 1.00 23.09 199 ARG A CA 1
ATOM 1179 C C . ARG A 1 143 ? 25.656 30.978 88.527 1.00 23.45 199 ARG A C 1
ATOM 1180 O O . ARG A 1 143 ? 25.531 31.660 87.504 1.00 23.93 199 ARG A O 1
ATOM 1188 N N . VAL A 1 144 ? 24.705 30.164 88.959 1.00 23.04 200 VAL A N 1
ATOM 1189 C CA . VAL A 1 144 ? 23.448 29.943 88.216 1.00 22.88 200 VAL A CA 1
ATOM 1190 C C . VAL A 1 144 ? 22.628 31.198 88.265 1.00 23.25 200 VAL A C 1
ATOM 1191 O O . VAL A 1 144 ? 22.056 31.635 87.256 1.00 21.17 200 VAL A O 1
ATOM 1195 N N . SER A 1 145 ? 22.587 31.816 89.435 1.00 23.09 201 SER A N 1
ATOM 1196 C CA . SER A 1 145 ? 21.775 33.006 89.613 1.00 23.78 201 SER A CA 1
ATOM 1197 C C . SER A 1 145 ? 22.280 34.152 88.750 1.00 23.95 201 SER A C 1
ATOM 1198 O O . SER A 1 145 ? 21.481 34.872 88.135 1.00 22.74 201 SER A O 1
ATOM 1201 N N . ARG A 1 146 ? 23.607 34.281 88.689 1.00 24.02 202 ARG A N 1
ATOM 1202 C CA . ARG A 1 146 ? 24.246 35.342 87.905 1.00 26.08 202 ARG A CA 1
ATOM 1203 C C . ARG A 1 146 ? 24.056 35.122 86.420 1.00 25.36 202 ARG A C 1
ATOM 1204 O O . ARG A 1 146 ? 23.774 36.063 85.701 1.00 26.47 202 ARG A O 1
ATOM 1212 N N . GLN A 1 147 ? 24.246 33.888 85.984 1.00 25.86 203 GLN A N 1
ATOM 1213 C CA . GLN A 1 147 ? 23.977 33.491 84.599 1.00 26.64 203 GLN A CA 1
ATOM 1214 C C . GLN A 1 147 ? 22.526 33.762 84.200 1.00 25.78 203 GLN A C 1
ATOM 1215 O O . GLN A 1 147 ? 22.254 34.149 83.047 1.00 23.98 203 GLN A O 1
ATOM 1221 N N . THR A 1 148 ? 21.601 33.499 85.138 1.00 24.24 204 THR A N 1
ATOM 1222 C CA . THR A 1 148 ? 20.168 33.797 84.914 1.00 22.88 204 THR A CA 1
ATOM 1223 C C . THR A 1 148 ? 19.874 35.253 84.733 1.00 22.77 204 THR A C 1
ATOM 1224 O O . THR A 1 148 ? 19.111 35.654 83.828 1.00 22.22 204 THR A O 1
ATOM 1228 N N . LEU A 1 149 ? 20.472 36.088 85.570 1.00 23.04 205 LEU A N 1
ATOM 1229 C CA . LEU A 1 149 ? 20.193 37.486 85.469 1.00 24.06 205 LEU A CA 1
ATOM 1230 C C . LEU A 1 149 ? 20.732 38.056 84.145 1.00 24.98 205 LEU A C 1
ATOM 1231 O O . LEU A 1 149 ? 20.098 38.923 83.537 1.00 26.21 205 LEU A O 1
ATOM 1236 N N . LEU A 1 150 ? 21.888 37.585 83.722 1.00 24.84 206 LEU A N 1
ATOM 1237 C CA . LEU A 1 150 ? 22.446 38.030 82.442 1.00 26.33 206 LEU A CA 1
ATOM 1238 C C . LEU A 1 150 ? 21.619 37.519 81.259 1.00 25.84 206 LEU A C 1
ATOM 1239 O O . LEU A 1 150 ? 21.413 38.262 80.304 1.00 26.99 206 LEU A O 1
ATOM 1244 N N . ALA A 1 151 ? 21.187 36.262 81.315 1.00 24.67 207 ALA A N 1
ATOM 1245 C CA . ALA A 1 151 ? 20.299 35.682 80.296 1.00 24.81 207 ALA A CA 1
ATOM 1246 C C . ALA A 1 151 ? 18.983 36.454 80.156 1.00 25.14 207 ALA A C 1
ATOM 1247 O O . ALA A 1 151 ? 18.518 36.726 79.038 1.00 24.13 207 ALA A O 1
ATOM 1249 N N . LEU A 1 152 ? 18.400 36.824 81.294 1.00 23.96 208 LEU A N 1
ATOM 1250 C CA . LEU A 1 152 ? 17.144 37.540 81.327 1.00 25.35 208 LEU A CA 1
ATOM 1251 C C . LEU A 1 152 ? 17.279 38.934 80.717 1.00 26.05 208 LEU A C 1
ATOM 1252 O O . LEU A 1 152 ? 16.311 39.480 80.116 1.00 26.60 208 LEU A O 1
ATOM 1257 N N . GLU A 1 153 ? 18.453 39.525 80.912 1.00 26.92 209 GLU A N 1
ATOM 1258 C CA . GLU A 1 153 ? 18.766 40.817 80.337 1.00 28.70 209 GLU A CA 1
ATOM 1259 C C . GLU A 1 153 ? 18.783 40.750 78.807 1.00 28.18 209 GLU A C 1
ATOM 1260 O O . GLU A 1 153 ? 18.234 41.658 78.153 1.00 28.59 209 GLU A O 1
ATOM 1266 N N . LYS A 1 154 ? 19.437 39.724 78.265 1.00 28.43 210 LYS A N 1
ATOM 1267 C CA . LYS A 1 154 ? 19.487 39.427 76.811 1.00 29.17 210 LYS A CA 1
ATOM 1268 C C . LYS A 1 154 ? 18.082 39.159 76.247 1.00 27.72 210 LYS A C 1
ATOM 1269 O O . LYS A 1 154 ? 17.731 39.742 75.212 1.00 26.20 210 LYS A O 1
ATOM 1275 N N . GLU A 1 155 ? 17.262 38.339 76.936 1.00 25.23 211 GLU A N 1
ATOM 1276 C CA . GLU A 1 155 ? 15.839 38.183 76.564 1.00 25.75 211 GLU A CA 1
ATOM 1277 C C . GLU A 1 155 ? 15.082 39.487 76.601 1.00 24.96 211 GLU A C 1
ATOM 1278 O O . GLU A 1 155 ? 14.346 39.789 75.678 1.00 25.81 211 GLU A O 1
ATOM 1284 N N . GLU A 1 156 ? 15.195 40.244 77.683 1.00 26.40 212 GLU A N 1
ATOM 1285 C CA . GLU A 1 156 ? 14.437 41.466 77.819 1.00 27.43 212 GLU A CA 1
ATOM 1286 C C . GLU A 1 156 ? 14.833 42.419 76.665 1.00 28.73 212 GLU A C 1
ATOM 1287 O O . GLU A 1 156 ? 13.967 43.010 76.027 1.00 29.70 212 GLU A O 1
ATOM 1293 N N . GLU A 1 157 ? 16.128 42.541 76.400 1.00 28.55 213 GLU A N 1
ATOM 1294 C CA . GLU A 1 157 ? 16.637 43.376 75.295 1.00 30.48 213 GLU A CA 1
ATOM 1295 C C . GLU A 1 157 ? 15.955 42.998 73.945 1.00 28.41 213 GLU A C 1
ATOM 1296 O O . GLU A 1 157 ? 15.395 43.861 73.268 1.00 29.37 213 GLU A O 1
ATOM 1302 N N . GLU A 1 158 ? 16.035 41.726 73.550 1.00 27.17 214 GLU A N 1
ATOM 1303 C CA . GLU A 1 158 ? 15.428 41.275 72.265 1.00 27.03 214 GLU A CA 1
ATOM 1304 C C . GLU A 1 158 ? 13.904 41.470 72.219 1.00 27.13 214 GLU A C 1
ATOM 1305 O O . GLU A 1 158 ? 13.310 41.911 71.198 1.00 24.95 214 GLU A O 1
ATOM 1311 N N . GLU A 1 159 ? 13.261 41.110 73.328 1.00 26.82 215 GLU A N 1
ATOM 1312 C CA . GLU A 1 159 ? 11.834 41.209 73.434 1.00 27.49 215 GLU A CA 1
ATOM 1313 C C . GLU A 1 159 ? 11.367 42.622 73.236 1.00 28.71 215 GLU A C 1
ATOM 1314 O O . GLU A 1 159 ? 10.432 42.870 72.460 1.00 29.63 215 GLU A O 1
ATOM 1320 N N . VAL A 1 160 ? 12.072 43.548 73.877 1.00 29.31 216 VAL A N 1
ATOM 1321 C CA . VAL A 1 160 ? 11.795 44.974 73.812 1.00 31.51 216 VAL A CA 1
ATOM 1322 C C . VAL A 1 160 ? 12.073 45.474 72.405 1.00 32.12 216 VAL A C 1
ATOM 1323 O O . VAL A 1 160 ? 11.383 46.343 71.935 1.00 31.84 216 VAL A O 1
ATOM 1327 N N . PHE A 1 161 ? 13.061 44.897 71.730 1.00 33.06 217 PHE A N 1
ATOM 1328 C CA . PHE A 1 161 ? 13.235 45.237 70.329 1.00 34.12 217 PHE A CA 1
ATOM 1329 C C . PHE A 1 161 ? 11.952 44.906 69.525 1.00 33.98 217 PHE A C 1
ATOM 1330 O O . PHE A 1 161 ? 11.430 45.771 68.777 1.00 33.39 217 PHE A O 1
ATOM 1338 N N . GLU A 1 162 ? 11.442 43.679 69.707 1.00 33.70 218 GLU A N 1
ATOM 1339 C CA . GLU A 1 162 ? 10.253 43.171 68.996 1.00 32.83 218 GLU A CA 1
ATOM 1340 C C . GLU A 1 162 ? 9.073 44.121 69.177 1.00 36.14 218 GLU A C 1
ATOM 1341 O O . GLU A 1 162 ? 8.240 44.266 68.280 1.00 36.73 218 GLU A O 1
ATOM 1347 N N . SER A 1 163 ? 8.978 44.788 70.321 1.00 38.92 219 SER A N 1
ATOM 1348 C CA . SER A 1 163 ? 7.928 45.783 70.459 1.00 42.49 219 SER A CA 1
ATOM 1349 C C . SER A 1 163 ? 8.443 47.223 70.101 1.00 45.05 219 SER A C 1
ATOM 1350 O O . SER A 1 163 ? 9.336 47.773 70.755 1.00 46.83 219 SER A O 1
ATOM 1353 N N . SER A 1 164 ? 7.939 47.826 69.031 1.00 47.20 220 SER A N 1
ATOM 1354 C CA . SER A 1 164 ? 8.612 49.031 68.510 1.00 48.79 220 SER A CA 1
ATOM 1355 C C . SER A 1 164 ? 7.759 50.295 68.271 1.00 49.59 220 SER A C 1
ATOM 1356 O O . SER A 1 164 ? 8.261 51.313 67.766 1.00 49.86 220 SER A O 1
#

Secondary structure (DSSP, 8-state):
--THHHHHH-----SS-THHHHHHHHHHHHHH-----HHHHHHHHHHHTTT-GGGTT-HHHHHHHHHHHHH-S-HHHHHHHHHHTTSSTTBHHHHHHHHHHHHHTT-HHHHHHHHHHHHHTT-BSHHHHHHHHHHHHHHHHHHHHHHHHHHHHHHHHH--

Nearest PDB structures (foldseek):
  2wvi-assembly1_A  TM=1.006E+00  e=3.684E-22  Homo sapiens
  3si5-assembly2_B  TM=9.482E-01  e=1.729E-17  Homo sapiens
  5lcw-assembly1_S  TM=9.479E-01  e=3.136E-16  Homo sapiens
  4a1g-assembly1_A  TM=8.962E-01  e=2.556E-09  Homo sapiens
  4aez-assembly1_C  TM=9.476E-01  e=3.809E-08  Schizosaccharomyces pombe

GO terms:
  GO:0000776 kinetochore (C, IDA)
  GO:0004672 protein kinase activity (F, IDA)
  GO:0004674 protein serine/threonine kinase activity (F, IDA)
  GO:0005737 cytoplasm (C, IDA)
  GO:0000940 outer kinetochore (C, IDA)
  GO:0005515 protein binding (F, IPI)
  GO:0004672 protein kinase activity (F, TAS)
  GO:0005680 anaphase-promoting complex (C, TAS)
  GO:0005829 cytosol (C, TAS)
  GO:0048471 perinuclear region of cytoplasm (C, IDA)
  GO:0005829 cytosol (C, IDA)
  GO:0005819 spindle (C, IDA)
  GO:0007094 mitotic spindle assembly checkpoint signaling (P, IDA)
  GO:0007094 mitotic spindle assembly checkpoint signaling (P, IMP)

CATH classification: 1.25.40.430

Sequence (160 aa):
QQKRAFEYEIRFYTGNDPLDVWDRYISWTEQNYPQSNMSTLLERAVEALQGEKRYYSDPRFLNLWLKLGRLCNEPLDMYSYLHNQGIGVSLAQFYISWAEEYEARENFRKADAIFQEGIQQKAEPLERLQSQHRQFQARVSRQTLLALEKEEEEEVFESS

Solvent-accessible surface area: 10460 Å² total; per-residue (Å²): 218,62,140,118,29,148,138,41,59,114,78,167,85,130,42,136,49,27,0,48,11,13,36,108,6,2,45,20,2,71,140,55,91,118,186,56,86,23,54,62,2,0,92,84,0,15,110,55,3,136,50,47,148,146,12,17,68,30,87,68,4,6,46,0,25,36,48,21,2,187,84,51,132,104,6,44,95,20,6,52,105,0,66,121,70,24,5,0,42,48,20,0,51,0,2,1,18,27,0,76,38,38,26,79,116,128,54,43,209,114,0,35,60,15,3,94,64,0,44,141,98,128,0,97,83,34,122,107,0,54,35,30,18,138,81,4,76,36,80,29,63,142,88,64,115,101,47,90,116,139,96,111,131,83,95,84,160,123,86,149